Protein AF-A0A7Y7E5S1-F1 (afdb_monomer)

Secondary structure (DSSP, 8-state):
-HHHHHHHHHHHHHHGGGSBHHHHS---HHHHHHHHHHHHHHHT----GGGGGGGGBHHHHHHHHHHH--

Solvent-accessible surface area (backbone atoms only — not comparable to full-atom values): 4027 Å² total; per-residue (Å²): 113,75,67,62,56,52,53,51,53,54,51,53,59,70,46,53,41,71,40,45,47,47,75,77,68,65,43,50,76,68,53,47,49,52,53,54,51,50,49,25,70,74,53,70,28,89,79,57,82,90,49,49,76,39,60,39,20,55,51,37,35,50,50,52,45,71,75,60,37,124

Sequence (70 aa):
MRHAIGDLMSRSKREIPHYSFRDALELGSLDFLRLVETFGDRTGCRIDEDDYPAFTTLSGATGFLVEHAP

Organism: Streptomyces morookaense (NCBI:txid1970)

Mean predicted aligned error: 4.86 Å

InterPro domains:
  IPR036736 ACP-like superfamily [SSF47336] (17-68)

Structure (mmCIF, N/CA/C/O backbone):
data_AF-A0A7Y7E5S1-F1
#
_entry.id   AF-A0A7Y7E5S1-F1
#
loop_
_atom_site.group_PDB
_atom_site.id
_atom_site.type_symbol
_atom_site.label_atom_id
_atom_site.label_alt_id
_atom_site.label_comp_id
_atom_site.label_asym_id
_atom_site.label_entity_id
_atom_site.label_seq_id
_atom_site.pdbx_PDB_ins_code
_atom_site.Cartn_x
_atom_site.Cartn_y
_atom_site.Cartn_z
_atom_site.occupancy
_atom_site.B_iso_or_equiv
_atom_site.auth_seq_id
_atom_site.auth_comp_id
_atom_site.auth_asym_id
_atom_site.auth_atom_id
_atom_site.pdbx_PDB_model_num
ATOM 1 N N . MET A 1 1 ? 12.498 -11.774 -34.451 1.00 61.50 1 MET A N 1
ATOM 2 C CA . MET A 1 1 ? 12.809 -10.675 -33.503 1.00 61.50 1 MET A CA 1
ATOM 3 C C . MET A 1 1 ? 11.585 -10.097 -32.781 1.00 61.50 1 MET A C 1
ATOM 5 O O . MET A 1 1 ? 11.644 -10.036 -31.565 1.00 61.50 1 MET A O 1
ATOM 9 N N . ARG A 1 2 ? 10.467 -9.733 -33.442 1.00 64.38 2 ARG A N 1
ATOM 10 C CA . ARG A 1 2 ? 9.284 -9.132 -32.763 1.00 64.38 2 ARG A CA 1
ATOM 11 C C . ARG A 1 2 ? 8.664 -9.998 -31.645 1.00 64.38 2 ARG A C 1
ATOM 13 O O . ARG A 1 2 ? 8.241 -9.450 -30.638 1.00 64.38 2 ARG A O 1
ATOM 20 N N . HIS A 1 3 ? 8.671 -11.326 -31.792 1.00 66.31 3 HIS A N 1
ATOM 21 C CA . HIS A 1 3 ? 8.119 -12.256 -30.791 1.00 66.31 3 HIS A CA 1
ATOM 22 C C . HIS A 1 3 ? 8.919 -12.273 -29.474 1.00 66.31 3 HIS A C 1
ATOM 24 O O . HIS A 1 3 ? 8.340 -12.291 -28.397 1.00 66.31 3 HIS A O 1
ATOM 30 N N . ALA A 1 4 ? 10.251 -12.169 -29.555 1.00 74.94 4 ALA A N 1
ATOM 31 C CA . ALA A 1 4 ? 11.130 -12.217 -28.384 1.00 74.94 4 ALA A CA 1
ATOM 32 C C . ALA A 1 4 ? 10.987 -10.980 -27.475 1.00 74.94 4 ALA A C 1
ATOM 34 O O . ALA A 1 4 ? 11.099 -11.089 -26.258 1.00 74.94 4 ALA A O 1
ATOM 35 N N . ILE A 1 5 ? 10.701 -9.807 -28.056 1.00 74.75 5 ILE A N 1
ATOM 36 C CA . ILE A 1 5 ? 10.455 -8.574 -27.290 1.00 74.75 5 ILE A CA 1
ATOM 37 C C . ILE A 1 5 ? 9.097 -8.655 -26.574 1.00 74.75 5 ILE A C 1
ATOM 39 O O . ILE A 1 5 ? 8.990 -8.244 -25.422 1.00 74.75 5 ILE A O 1
ATOM 43 N N . GLY A 1 6 ? 8.075 -9.226 -27.223 1.00 76.50 6 GLY A N 1
ATOM 44 C CA . GLY A 1 6 ? 6.754 -9.426 -26.617 1.00 76.50 6 GLY A CA 1
ATOM 45 C C . GLY A 1 6 ? 6.790 -10.336 -25.386 1.00 76.50 6 GLY A C 1
ATOM 46 O O . GLY A 1 6 ? 6.222 -9.987 -24.351 1.00 76.50 6 GLY A O 1
ATOM 47 N N . ASP A 1 7 ? 7.521 -11.451 -25.463 1.00 78.62 7 ASP A N 1
ATOM 48 C CA . ASP A 1 7 ? 7.676 -12.376 -24.333 1.00 78.62 7 ASP A CA 1
ATOM 49 C C . ASP A 1 7 ? 8.429 -11.738 -23.157 1.00 78.62 7 ASP A C 1
ATOM 51 O O . ASP A 1 7 ? 8.032 -11.908 -22.003 1.00 78.62 7 ASP A O 1
ATOM 55 N N . LEU A 1 8 ? 9.470 -10.943 -23.429 1.00 73.00 8 LEU A N 1
ATOM 56 C CA . LEU A 1 8 ? 10.220 -10.233 -22.389 1.00 73.00 8 LEU A CA 1
ATOM 57 C C . LEU A 1 8 ? 9.358 -9.183 -21.668 1.00 73.00 8 LEU A C 1
ATOM 59 O O . LEU A 1 8 ? 9.374 -9.111 -20.441 1.00 73.00 8 LEU A O 1
ATOM 63 N N . MET A 1 9 ? 8.564 -8.410 -22.415 1.00 77.50 9 MET A N 1
ATOM 64 C CA . MET A 1 9 ? 7.645 -7.413 -21.848 1.00 77.50 9 MET A CA 1
ATOM 65 C C . MET A 1 9 ? 6.526 -8.073 -21.030 1.00 77.50 9 MET A C 1
ATOM 67 O O . MET A 1 9 ? 6.171 -7.594 -19.955 1.00 77.50 9 MET A O 1
ATOM 71 N N . SER A 1 10 ? 6.001 -9.210 -21.499 1.00 77.25 10 SER A N 1
ATOM 72 C CA . SER A 1 10 ? 5.021 -10.019 -20.762 1.00 77.25 10 SER A CA 1
ATOM 73 C C . SER A 1 10 ? 5.599 -10.559 -19.451 1.00 77.25 10 SER A C 1
ATOM 75 O O . SER A 1 10 ? 4.938 -10.518 -18.412 1.00 77.25 10 SER A O 1
ATOM 77 N N . ARG A 1 11 ? 6.860 -11.005 -19.473 1.00 71.38 11 ARG A N 1
ATOM 78 C CA . ARG A 1 11 ? 7.573 -11.473 -18.282 1.00 71.38 11 ARG A CA 1
ATOM 79 C C . ARG A 1 11 ? 7.789 -10.346 -17.272 1.00 71.38 11 ARG A C 1
ATOM 81 O O . ARG A 1 11 ? 7.431 -10.526 -16.116 1.00 71.38 11 ARG A O 1
ATOM 88 N N . SER A 1 12 ? 8.247 -9.176 -17.722 1.00 76.50 12 SER A N 1
ATOM 89 C CA . SER A 1 12 ? 8.374 -7.983 -16.873 1.00 76.50 12 SER A CA 1
ATOM 90 C C . SER A 1 12 ? 7.035 -7.602 -16.231 1.00 76.50 12 SER A C 1
ATOM 92 O O . SER A 1 12 ? 6.971 -7.378 -15.027 1.00 76.50 12 SER A O 1
ATOM 94 N N . LYS A 1 13 ? 5.925 -7.652 -16.982 1.00 75.62 13 LYS A N 1
ATOM 95 C CA . LYS A 1 13 ? 4.590 -7.352 -16.441 1.00 75.62 13 LYS A CA 1
ATOM 96 C C . LYS A 1 13 ? 4.144 -8.313 -15.331 1.00 75.62 13 LYS A C 1
ATOM 98 O O . LYS A 1 13 ? 3.400 -7.900 -14.447 1.00 75.62 13 LYS A O 1
ATOM 103 N N . ARG A 1 14 ? 4.587 -9.575 -15.358 1.00 82.19 14 ARG A N 1
ATOM 104 C CA . ARG A 1 14 ? 4.312 -10.554 -14.287 1.00 82.19 14 ARG A CA 1
ATOM 105 C C . ARG A 1 14 ? 5.121 -10.300 -13.020 1.00 82.19 14 ARG A C 1
ATOM 107 O O . ARG A 1 14 ? 4.735 -10.796 -11.972 1.00 82.19 14 ARG A O 1
ATOM 114 N N . GLU A 1 15 ? 6.210 -9.545 -13.110 1.00 88.19 15 GLU A N 1
ATOM 115 C CA . GLU A 1 15 ? 7.040 -9.192 -11.958 1.00 88.19 15 GLU A CA 1
ATOM 116 C C . GLU A 1 15 ? 6.548 -7.918 -11.261 1.00 88.19 15 GLU A C 1
ATOM 118 O O . GLU A 1 15 ? 6.717 -7.800 -10.051 1.00 88.19 15 GLU A O 1
ATOM 123 N N . ILE A 1 16 ? 5.859 -7.019 -11.984 1.00 91.56 16 ILE A N 1
ATOM 124 C CA . ILE A 1 16 ? 5.294 -5.766 -11.442 1.00 91.56 16 ILE A CA 1
ATOM 125 C C . ILE A 1 16 ? 4.516 -5.968 -10.128 1.00 91.56 16 ILE A C 1
ATOM 127 O O . ILE A 1 16 ? 4.712 -5.164 -9.218 1.00 91.56 16 ILE A O 1
ATOM 131 N N . PRO A 1 17 ? 3.673 -7.010 -9.950 1.00 95.56 17 PRO A N 1
ATOM 132 C CA . PRO A 1 17 ? 2.962 -7.213 -8.690 1.00 95.56 17 PRO A CA 1
ATOM 133 C C . PRO A 1 17 ? 3.864 -7.405 -7.465 1.00 95.56 17 PRO A C 1
ATOM 135 O O . PRO A 1 17 ? 3.406 -7.215 -6.343 1.00 95.56 17 PRO A O 1
ATOM 138 N N . HIS A 1 18 ? 5.124 -7.780 -7.674 1.00 96.00 18 HIS A N 1
ATOM 139 C CA . HIS A 1 18 ? 6.117 -8.017 -6.631 1.00 96.00 18 HIS A CA 1
ATOM 140 C C . HIS A 1 18 ? 7.102 -6.854 -6.471 1.00 96.00 18 HIS A C 1
ATOM 142 O O . HIS A 1 18 ? 7.997 -6.927 -5.632 1.00 96.00 18 HIS A O 1
ATOM 148 N N . TYR A 1 19 ? 6.965 -5.786 -7.261 1.00 96.31 19 TYR A N 1
ATOM 149 C CA . TYR A 1 19 ? 7.798 -4.601 -7.105 1.00 96.31 19 TYR A CA 1
ATOM 150 C C . TYR A 1 19 ? 7.374 -3.815 -5.867 1.00 96.31 19 TYR A C 1
ATOM 152 O O . TYR A 1 19 ? 6.186 -3.664 -5.574 1.00 96.31 19 TYR A O 1
ATOM 160 N N . SER A 1 20 ? 8.378 -3.305 -5.159 1.00 95.56 20 SER A N 1
ATOM 161 C CA . SER A 1 20 ? 8.205 -2.389 -4.039 1.00 95.56 20 SER A CA 1
ATOM 162 C C . SER A 1 20 ? 7.543 -1.104 -4.530 1.00 95.56 20 SER A C 1
ATOM 164 O O . SER A 1 20 ? 8.063 -0.454 -5.435 1.00 95.56 20 SER A O 1
ATOM 166 N N . PHE A 1 21 ? 6.420 -0.702 -3.934 1.00 94.75 21 PHE A N 1
ATOM 167 C CA . PHE A 1 21 ? 5.791 0.584 -4.243 1.00 94.75 21 PHE A CA 1
ATOM 168 C C . PHE A 1 21 ? 6.716 1.755 -3.933 1.00 94.75 21 PHE A C 1
ATOM 170 O O . PHE A 1 21 ? 6.730 2.733 -4.675 1.00 94.75 21 PHE A O 1
ATOM 177 N N . ARG A 1 22 ? 7.508 1.648 -2.860 1.00 94.88 22 ARG A N 1
ATOM 178 C CA . ARG A 1 22 ? 8.459 2.693 -2.475 1.00 94.88 22 ARG A CA 1
ATOM 179 C C . ARG A 1 22 ? 9.524 2.910 -3.534 1.00 94.88 22 ARG A C 1
ATOM 181 O O . ARG A 1 22 ? 9.840 4.055 -3.816 1.00 94.88 22 ARG A O 1
ATOM 188 N N . ASP A 1 23 ? 10.010 1.838 -4.147 1.00 95.56 23 ASP A N 1
ATOM 189 C CA . ASP A 1 23 ? 11.047 1.942 -5.172 1.00 95.56 23 ASP A CA 1
ATOM 190 C C . ASP A 1 23 ? 10.444 2.257 -6.546 1.00 95.56 23 ASP A C 1
ATOM 192 O O . ASP A 1 23 ? 10.947 3.109 -7.268 1.00 95.56 23 ASP A O 1
ATOM 196 N N . ALA A 1 24 ? 9.337 1.601 -6.909 1.00 94.56 24 ALA A N 1
ATOM 197 C CA . ALA A 1 24 ? 8.726 1.730 -8.232 1.00 94.56 24 ALA A CA 1
ATOM 198 C C . ALA A 1 24 ? 7.983 3.058 -8.444 1.00 94.56 24 ALA A C 1
ATOM 200 O O . ALA A 1 24 ? 7.870 3.514 -9.580 1.00 94.56 24 ALA A O 1
ATOM 201 N N . LEU A 1 25 ? 7.443 3.649 -7.375 1.00 94.00 25 LEU A N 1
ATOM 202 C CA . LEU A 1 25 ? 6.708 4.919 -7.410 1.00 94.00 25 LEU A CA 1
ATOM 203 C C . LEU A 1 25 ? 7.434 6.031 -6.639 1.00 94.00 25 LEU A C 1
ATOM 205 O O . LEU A 1 25 ? 6.868 7.107 -6.469 1.00 94.00 25 LEU A O 1
ATOM 209 N N . GLU A 1 26 ? 8.651 5.762 -6.155 1.00 96.00 26 GLU A N 1
ATOM 210 C CA . GLU A 1 26 ? 9.478 6.699 -5.383 1.00 96.00 26 GLU A CA 1
ATOM 211 C C . GLU A 1 26 ? 8.748 7.289 -4.158 1.00 96.00 26 GLU A C 1
ATOM 213 O O . GLU A 1 26 ? 8.891 8.465 -3.821 1.00 96.00 26 GLU A O 1
ATOM 218 N N . LEU A 1 27 ? 7.933 6.472 -3.474 1.00 96.56 27 LEU A N 1
ATOM 219 C CA . LEU A 1 27 ? 7.129 6.939 -2.341 1.00 96.56 27 LEU A CA 1
ATOM 220 C C . LEU A 1 27 ? 8.000 7.243 -1.120 1.00 96.56 27 LEU A C 1
ATOM 222 O O . LEU A 1 27 ? 8.655 6.361 -0.548 1.00 96.56 27 LEU A O 1
ATOM 226 N N . GLY A 1 28 ? 7.902 8.484 -0.643 1.00 96.19 28 GLY A N 1
ATOM 227 C CA . GLY A 1 28 ? 8.397 8.866 0.670 1.00 96.19 28 GLY A CA 1
ATOM 228 C C . GLY A 1 28 ? 7.626 8.173 1.799 1.00 96.19 28 GLY A C 1
ATOM 229 O O . GLY A 1 28 ? 6.590 7.539 1.595 1.00 96.19 28 GLY A O 1
ATOM 230 N N . SER A 1 29 ? 8.108 8.305 3.039 1.00 95.19 29 SER A N 1
ATOM 231 C CA . SER A 1 29 ? 7.474 7.627 4.179 1.00 95.19 29 SER A CA 1
ATOM 232 C C . SER A 1 29 ? 6.049 8.078 4.469 1.00 95.19 29 SER A C 1
ATOM 234 O O . SER A 1 29 ? 5.211 7.239 4.785 1.00 95.19 29 SER A O 1
ATOM 236 N N . LEU A 1 30 ? 5.763 9.371 4.311 1.00 97.56 30 LEU A N 1
ATOM 237 C CA . LEU A 1 30 ? 4.404 9.894 4.456 1.00 97.56 30 LEU A CA 1
ATOM 238 C C . LEU A 1 30 ? 3.500 9.468 3.296 1.00 97.56 30 LEU A C 1
ATOM 240 O O . LEU A 1 30 ? 2.319 9.223 3.508 1.00 97.56 30 LEU A O 1
ATOM 244 N N . ASP A 1 31 ? 4.039 9.354 2.083 1.00 97.19 31 ASP A N 1
ATOM 245 C CA . ASP A 1 31 ? 3.252 8.950 0.915 1.00 97.19 31 ASP A CA 1
ATOM 246 C C . ASP A 1 31 ? 2.891 7.466 0.974 1.00 97.19 31 ASP A C 1
ATOM 248 O O . ASP A 1 31 ? 1.760 7.090 0.675 1.00 97.19 31 ASP A O 1
ATOM 252 N N . PHE A 1 32 ? 3.818 6.631 1.448 1.00 97.25 32 PHE A N 1
ATOM 253 C CA . PHE A 1 32 ? 3.530 5.236 1.752 1.00 97.25 32 PHE A CA 1
ATOM 254 C C . PHE A 1 32 ? 2.460 5.098 2.841 1.00 97.25 32 PHE A C 1
ATOM 256 O O . PHE A 1 32 ? 1.526 4.322 2.671 1.00 97.25 32 PHE A O 1
ATOM 263 N N . LEU A 1 33 ? 2.552 5.872 3.929 1.00 97.19 33 LEU A N 1
ATOM 264 C CA . LEU A 1 33 ? 1.546 5.832 4.992 1.00 97.19 33 LEU A CA 1
ATOM 265 C C . LEU A 1 33 ? 0.151 6.189 4.456 1.00 97.19 33 LEU A C 1
ATOM 267 O O . LEU A 1 33 ? -0.791 5.430 4.659 1.00 97.19 33 LEU A O 1
ATOM 271 N N . ARG A 1 34 ? 0.039 7.267 3.670 1.00 9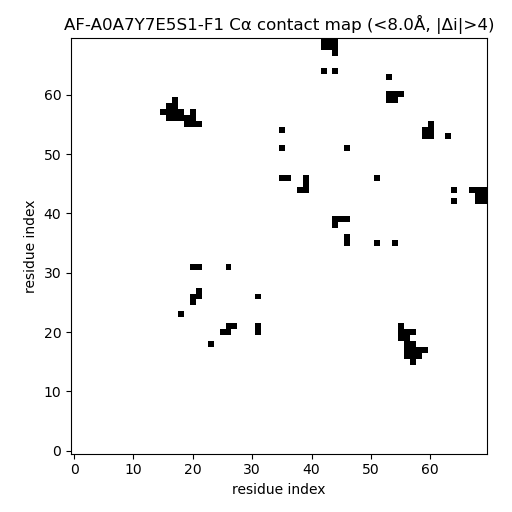7.38 34 ARG A N 1
ATOM 272 C CA . ARG A 1 34 ? -1.230 7.661 3.031 1.00 97.38 34 ARG A CA 1
ATOM 273 C C . ARG A 1 34 ? -1.787 6.594 2.095 1.00 97.38 34 ARG A C 1
ATOM 275 O O . ARG A 1 34 ? -3.004 6.451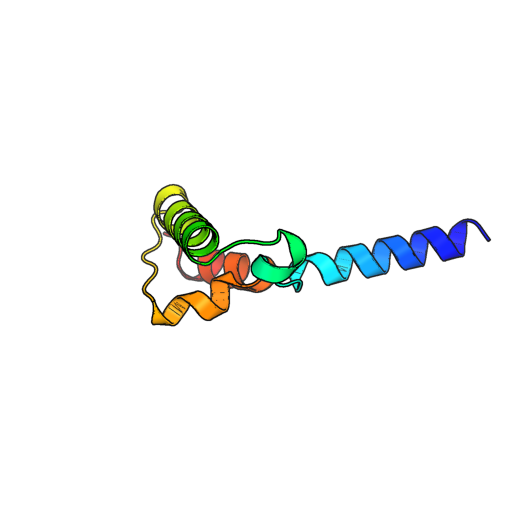 1.986 1.00 97.38 34 ARG A O 1
ATOM 282 N N . LEU A 1 35 ? -0.922 5.864 1.389 1.00 97.38 35 LEU A N 1
ATOM 283 C CA . LEU A 1 35 ? -1.344 4.747 0.545 1.00 97.38 35 LEU A CA 1
ATOM 284 C C . LEU A 1 35 ? -1.999 3.644 1.389 1.00 97.38 35 LEU A C 1
ATOM 286 O O . LEU A 1 35 ? -3.075 3.168 1.030 1.00 97.38 35 LEU A O 1
ATOM 290 N N . VAL A 1 36 ? -1.376 3.269 2.509 1.00 97.62 36 VAL A N 1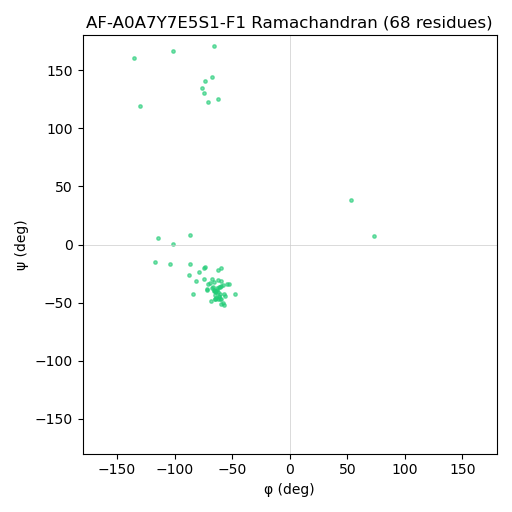
ATOM 291 C CA . VAL A 1 36 ? -1.911 2.253 3.428 1.00 97.62 36 VAL A CA 1
ATOM 292 C C . VAL A 1 36 ? -3.227 2.712 4.058 1.00 97.62 36 VAL A C 1
ATOM 294 O O . VAL A 1 36 ? -4.207 1.970 4.018 1.00 97.62 36 VAL A O 1
ATOM 297 N N . GLU A 1 37 ? -3.292 3.955 4.539 1.00 97.25 37 GLU A N 1
ATOM 298 C CA . GLU A 1 37 ? -4.526 4.568 5.057 1.00 97.25 37 GLU A CA 1
ATOM 299 C C . GLU A 1 37 ? -5.648 4.531 4.008 1.00 97.25 37 GLU A C 1
ATOM 301 O O . GLU A 1 37 ? -6.763 4.099 4.294 1.00 97.25 37 GLU A O 1
ATOM 306 N N . THR A 1 38 ? -5.335 4.873 2.752 1.00 97.50 38 THR A N 1
ATOM 307 C CA . THR A 1 38 ? -6.302 4.824 1.645 1.00 97.50 38 THR A CA 1
ATOM 308 C C . THR A 1 38 ? -6.824 3.406 1.400 1.00 97.50 38 THR A C 1
ATOM 310 O O . THR A 1 38 ? -7.996 3.239 1.054 1.00 97.50 38 THR A O 1
ATOM 313 N N . PHE A 1 39 ? -5.992 2.370 1.551 1.00 97.06 39 PHE A N 1
ATOM 314 C CA . PHE A 1 39 ? -6.467 0.989 1.452 1.00 97.06 39 PHE A CA 1
ATOM 315 C C . PHE A 1 39 ? -7.443 0.653 2.575 1.00 97.06 39 PHE A C 1
ATOM 317 O O . PHE A 1 39 ? -8.515 0.125 2.279 1.00 97.06 39 PHE A O 1
ATOM 324 N N . GLY A 1 40 ? -7.115 0.998 3.821 1.00 96.69 40 GLY A N 1
ATOM 325 C CA . GLY A 1 40 ? -8.000 0.790 4.968 1.00 96.69 40 GLY A CA 1
ATOM 326 C C . GLY A 1 40 ? -9.349 1.480 4.772 1.00 96.69 40 GLY A C 1
ATOM 327 O O . GLY A 1 40 ? -10.390 0.824 4.786 1.00 96.69 40 GLY A O 1
ATOM 328 N N . ASP A 1 41 ? -9.333 2.771 4.442 1.00 97.25 41 ASP A N 1
ATOM 329 C CA . ASP A 1 41 ? -10.543 3.575 4.246 1.00 97.25 41 ASP A CA 1
ATOM 330 C C . ASP A 1 41 ? -11.432 3.049 3.113 1.00 97.25 41 ASP A C 1
ATOM 332 O O . ASP A 1 41 ? -12.657 3.003 3.232 1.00 97.25 41 ASP A O 1
ATOM 336 N N . ARG A 1 42 ? -10.831 2.646 1.985 1.00 97.19 42 ARG A N 1
ATOM 337 C CA . ARG A 1 42 ? -11.597 2.200 0.811 1.00 97.19 42 ARG A CA 1
ATOM 338 C C . ARG A 1 42 ? -12.118 0.775 0.921 1.00 97.19 42 ARG A C 1
ATOM 340 O O . ARG A 1 42 ? -13.066 0.444 0.211 1.00 97.19 42 ARG A O 1
ATOM 347 N N . THR A 1 43 ? -11.487 -0.061 1.737 1.00 96.38 43 THR A N 1
ATOM 348 C CA . THR A 1 43 ? -11.870 -1.473 1.896 1.00 96.38 43 THR A CA 1
ATOM 349 C C . THR A 1 43 ? -12.622 -1.746 3.192 1.00 96.38 43 THR A C 1
ATOM 351 O O . THR A 1 43 ? -13.262 -2.783 3.301 1.00 96.38 43 THR A O 1
ATOM 354 N N . GLY A 1 44 ? -12.571 -0.836 4.168 1.00 95.62 44 GLY A N 1
ATOM 355 C CA . GLY A 1 44 ? -13.086 -1.072 5.515 1.00 95.62 44 GLY A CA 1
ATOM 356 C C . GLY A 1 44 ? -12.215 -2.023 6.343 1.00 95.62 44 GLY A C 1
ATOM 357 O O . GLY A 1 44 ? -12.620 -2.410 7.438 1.00 95.62 44 GLY A O 1
ATOM 358 N N . CYS A 1 45 ? -11.038 -2.412 5.841 1.00 96.56 45 CYS A N 1
ATOM 359 C CA . CYS A 1 45 ? -10.105 -3.266 6.563 1.00 96.56 45 CYS A CA 1
ATOM 360 C C . CYS A 1 45 ? -9.364 -2.465 7.637 1.00 96.56 45 CYS A C 1
ATOM 362 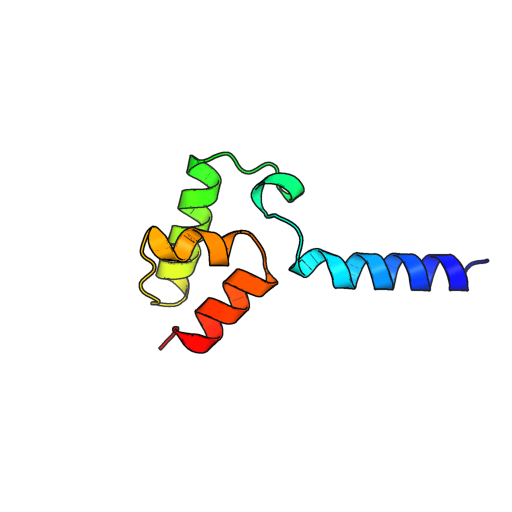O O . CYS A 1 45 ? -8.850 -1.376 7.374 1.00 96.56 45 CYS A O 1
ATOM 364 N N . ARG A 1 46 ? -9.254 -3.030 8.842 1.00 95.38 46 ARG A N 1
ATOM 365 C CA . ARG A 1 46 ? -8.332 -2.519 9.859 1.00 95.38 46 ARG A CA 1
ATOM 366 C C . ARG A 1 46 ? -6.907 -2.915 9.464 1.00 95.38 46 ARG A C 1
ATOM 368 O O . ARG A 1 46 ? -6.682 -4.074 9.134 1.00 95.38 46 ARG A O 1
ATOM 375 N N . ILE A 1 47 ? -5.988 -1.954 9.477 1.00 97.44 47 ILE A N 1
ATOM 376 C CA . ILE A 1 47 ? -4.570 -2.155 9.164 1.00 97.44 47 ILE A CA 1
ATOM 377 C C . ILE A 1 47 ? -3.763 -1.511 10.290 1.00 97.44 47 ILE A C 1
ATOM 379 O O . ILE A 1 47 ? -3.891 -0.307 10.517 1.00 97.44 47 ILE A O 1
ATOM 383 N N . ASP A 1 48 ? -2.970 -2.304 11.001 1.00 96.12 48 ASP A N 1
ATOM 384 C CA . ASP A 1 48 ? -2.066 -1.842 12.053 1.00 96.12 48 ASP A CA 1
ATOM 385 C C . ASP A 1 48 ? -0.615 -1.772 11.513 1.00 96.12 48 ASP A C 1
ATOM 387 O O . ASP A 1 48 ? -0.308 -2.268 10.428 1.00 96.12 48 ASP A O 1
ATOM 391 N N . GLU A 1 49 ? 0.306 -1.116 12.231 1.00 95.38 49 GLU A N 1
ATOM 392 C CA . GLU A 1 49 ? 1.690 -0.917 11.746 1.00 95.38 49 GLU A CA 1
ATOM 393 C C . GLU A 1 49 ? 2.435 -2.234 11.472 1.00 95.38 49 GLU A C 1
ATOM 395 O O . GLU A 1 49 ? 3.255 -2.306 10.552 1.00 95.38 49 GLU A O 1
ATOM 400 N N . ASP A 1 50 ? 2.111 -3.286 12.228 1.00 97.44 50 ASP A N 1
ATOM 401 C CA . ASP A 1 50 ? 2.661 -4.633 12.046 1.00 97.44 50 ASP A CA 1
ATOM 402 C C . ASP A 1 50 ? 2.294 -5.237 10.675 1.00 97.44 50 ASP A C 1
ATOM 404 O O . ASP A 1 50 ? 3.014 -6.100 10.166 1.00 97.44 50 ASP A O 1
ATOM 408 N N . ASP A 1 51 ? 1.229 -4.742 10.036 1.00 97.62 51 ASP A N 1
ATOM 409 C CA . ASP A 1 51 ? 0.752 -5.206 8.731 1.00 97.62 51 ASP A CA 1
ATOM 410 C C . ASP A 1 51 ? 1.444 -4.495 7.558 1.00 97.62 51 ASP A C 1
ATOM 412 O O . ASP A 1 51 ? 1.414 -4.977 6.422 1.00 97.62 51 ASP A O 1
ATOM 416 N N . TYR A 1 52 ? 2.110 -3.358 7.793 1.00 96.06 52 TYR A N 1
ATOM 417 C CA . TYR A 1 52 ? 2.722 -2.537 6.739 1.00 96.06 52 TYR A CA 1
ATOM 418 C C . TYR A 1 52 ? 3.671 -3.296 5.795 1.00 96.06 52 TYR A C 1
ATOM 420 O O . TYR A 1 52 ? 3.674 -2.972 4.601 1.00 96.06 52 TYR A O 1
ATOM 428 N N . PRO A 1 53 ? 4.441 -4.317 6.233 1.00 96.75 53 PRO A N 1
ATOM 429 C CA . PRO A 1 53 ? 5.228 -5.142 5.320 1.00 96.75 53 PRO A CA 1
ATOM 430 C C . PRO A 1 53 ? 4.407 -5.781 4.188 1.00 96.75 53 PRO A C 1
ATOM 432 O O . PRO A 1 53 ? 4.911 -5.876 3.064 1.00 96.75 53 PRO A O 1
ATOM 435 N N . ALA A 1 54 ? 3.141 -6.152 4.426 1.00 97.50 54 ALA A N 1
ATOM 436 C CA . ALA A 1 54 ? 2.260 -6.711 3.397 1.00 97.50 54 ALA A CA 1
ATOM 437 C C . ALA A 1 54 ? 1.900 -5.675 2.321 1.00 97.50 54 ALA A C 1
ATOM 439 O O . ALA A 1 54 ? 1.755 -6.016 1.150 1.00 97.50 54 ALA A O 1
ATOM 440 N N . PHE A 1 55 ? 1.850 -4.391 2.673 1.00 97.69 55 PHE A N 1
ATOM 441 C CA . PHE A 1 55 ? 1.479 -3.307 1.763 1.00 97.69 55 PHE A CA 1
ATOM 442 C C . PHE A 1 55 ? 2.646 -2.743 0.952 1.00 97.69 55 PHE A C 1
ATOM 444 O O . PHE A 1 55 ? 2.483 -1.750 0.251 1.00 97.69 55 PHE A O 1
ATOM 451 N N . THR A 1 5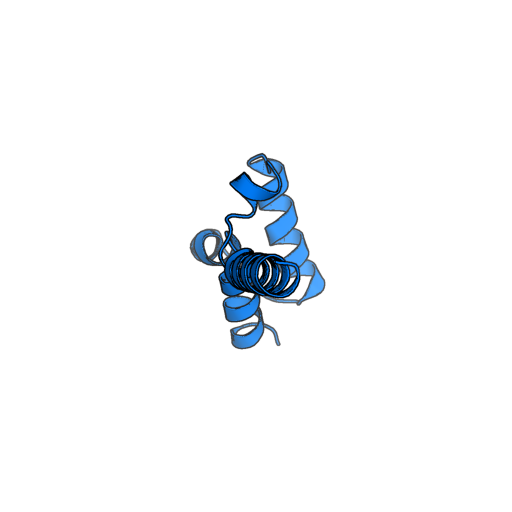6 ? 3.825 -3.364 1.007 1.00 97.31 56 THR A N 1
ATOM 452 C CA . THR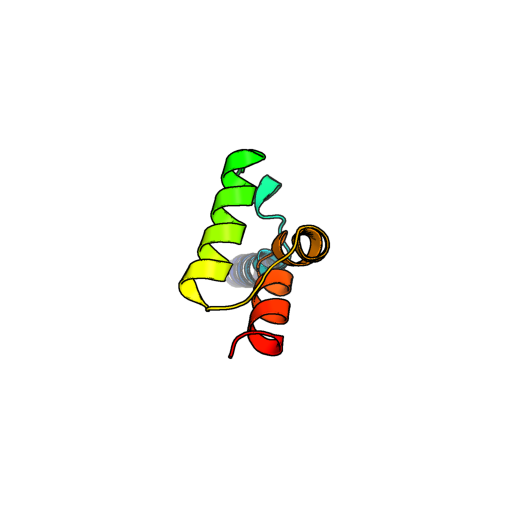 A 1 56 ? 4.997 -2.925 0.233 1.00 97.31 56 THR A CA 1
ATOM 453 C C . THR A 1 56 ? 4.905 -3.270 -1.252 1.00 97.31 56 THR A C 1
ATOM 455 O O . THR A 1 56 ? 5.577 -2.629 -2.055 1.00 97.31 56 THR A O 1
ATOM 458 N N . THR A 1 57 ? 4.067 -4.238 -1.633 1.00 97.81 57 THR A N 1
ATOM 459 C CA . THR A 1 57 ? 3.881 -4.690 -3.021 1.00 97.81 57 THR A CA 1
ATOM 460 C C . THR A 1 57 ? 2.400 -4.861 -3.344 1.00 97.81 57 THR A C 1
ATOM 462 O O . THR A 1 57 ? 1.572 -5.043 -2.449 1.00 97.81 57 THR A O 1
ATOM 465 N N . LEU A 1 58 ? 2.048 -4.872 -4.632 1.00 96.75 58 LEU A N 1
ATOM 466 C CA . LEU A 1 58 ? 0.664 -5.100 -5.061 1.00 96.75 58 LEU A CA 1
ATOM 467 C C . LEU A 1 58 ? 0.172 -6.500 -4.692 1.00 96.75 58 LEU A C 1
ATOM 469 O O . LEU A 1 58 ? -0.963 -6.651 -4.246 1.00 96.75 58 LEU A O 1
ATOM 473 N N . SER A 1 59 ? 1.013 -7.520 -4.858 1.00 97.44 59 SER A N 1
ATOM 474 C CA . SER A 1 59 ? 0.666 -8.898 -4.513 1.00 97.44 59 SER A CA 1
ATOM 475 C C . SER A 1 59 ? 0.437 -9.063 -3.012 1.00 97.44 59 SER A C 1
ATOM 477 O O . SER A 1 59 ? -0.486 -9.771 -2.625 1.00 97.44 59 SER A O 1
ATOM 479 N N . GLY A 1 60 ? 1.251 -8.416 -2.173 1.00 97.88 60 GLY A N 1
ATOM 480 C CA . GLY A 1 60 ? 1.077 -8.458 -0.722 1.00 97.88 60 GLY A CA 1
ATOM 481 C C . GLY A 1 60 ? -0.187 -7.722 -0.277 1.00 97.88 60 GLY A C 1
ATOM 482 O O . GLY A 1 60 ? -1.012 -8.304 0.423 1.00 97.88 60 GLY A O 1
ATOM 483 N N . ALA A 1 61 ? -0.393 -6.494 -0.768 1.00 97.75 61 ALA A N 1
ATOM 484 C CA . ALA A 1 61 ? -1.556 -5.685 -0.413 1.00 97.75 61 ALA A CA 1
ATOM 485 C C . ALA A 1 61 ? -2.862 -6.376 -0.827 1.00 97.75 61 ALA A C 1
ATOM 487 O O . ALA A 1 61 ? -3.793 -6.481 -0.038 1.00 97.75 61 ALA A O 1
ATOM 488 N N . THR A 1 62 ? -2.930 -6.896 -2.056 1.00 96.88 62 THR A N 1
ATOM 489 C CA . THR A 1 62 ? -4.120 -7.623 -2.528 1.00 96.88 62 THR A CA 1
ATOM 490 C C . THR A 1 62 ? -4.351 -8.921 -1.763 1.00 96.88 62 THR A C 1
ATOM 492 O O . THR A 1 62 ? -5.497 -9.205 -1.435 1.00 96.88 62 THR A O 1
ATOM 495 N N . GLY A 1 63 ? -3.296 -9.677 -1.439 1.00 97.62 63 GLY A N 1
ATOM 496 C CA . GLY A 1 63 ? -3.407 -10.885 -0.619 1.00 97.62 63 GLY A CA 1
ATOM 497 C C . GLY A 1 63 ? -3.991 -10.592 0.762 1.00 97.62 63 GLY A C 1
ATOM 498 O O . GLY A 1 63 ? -4.995 -11.192 1.133 1.00 97.62 63 GLY A O 1
ATOM 499 N N . PHE A 1 64 ? -3.426 -9.607 1.466 1.00 97.94 64 PHE A N 1
ATOM 500 C CA . PHE A 1 64 ? -3.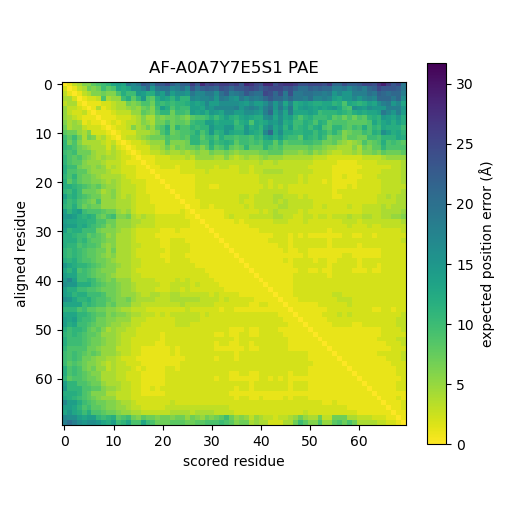922 -9.178 2.774 1.00 97.94 64 PHE A CA 1
ATOM 501 C C . PHE A 1 64 ? -5.385 -8.729 2.702 1.00 97.94 64 PHE A C 1
ATOM 503 O O . PHE A 1 64 ? -6.220 -9.209 3.463 1.00 97.94 64 PHE A O 1
ATOM 510 N N . LEU A 1 65 ? -5.715 -7.846 1.754 1.00 97.12 65 LEU A N 1
ATOM 511 C CA . LEU A 1 65 ? -7.057 -7.277 1.639 1.00 97.12 65 LEU A CA 1
ATOM 512 C C . LEU A 1 65 ? -8.109 -8.318 1.242 1.00 97.12 65 LEU A C 1
ATOM 514 O O . LEU A 1 65 ? -9.224 -8.249 1.734 1.00 97.12 65 LEU A O 1
ATOM 518 N N . VAL A 1 66 ? -7.787 -9.289 0.384 1.00 96.94 66 VAL A N 1
ATOM 519 C CA . VAL A 1 66 ? -8.727 -10.373 0.037 1.00 96.94 66 VAL A CA 1
ATOM 520 C C . VAL A 1 66 ? -9.022 -11.270 1.239 1.00 96.94 66 VAL A C 1
ATOM 522 O O . VAL A 1 66 ? -10.126 -11.796 1.345 1.00 96.94 66 VAL A O 1
ATOM 525 N N . GLU A 1 67 ? -8.050 -11.456 2.130 1.00 97.00 67 GLU A N 1
ATOM 526 C CA . GLU A 1 67 ? -8.201 -12.295 3.319 1.00 97.00 67 GLU A CA 1
ATOM 527 C C . GLU A 1 67 ? -8.919 -11.577 4.476 1.00 97.00 67 GLU A C 1
ATOM 529 O O . GLU A 1 67 ? -9.631 -12.229 5.237 1.00 97.00 67 GLU A O 1
ATOM 534 N N . HIS A 1 68 ? -8.768 -10.252 4.594 1.00 94.44 68 HIS A N 1
ATOM 535 C CA . HIS A 1 68 ? -9.185 -9.494 5.784 1.00 94.44 68 HIS A CA 1
ATOM 536 C C . HIS A 1 68 ? -10.284 -8.450 5.540 1.00 94.44 68 HIS A C 1
ATOM 538 O O . HIS A 1 68 ? -10.874 -7.964 6.508 1.00 94.44 68 HIS A O 1
ATOM 544 N N . ALA A 1 69 ? -10.568 -8.074 4.287 1.00 88.50 69 ALA A N 1
ATOM 545 C CA . ALA A 1 69 ? -11.680 -7.171 4.001 1.00 88.50 69 ALA A CA 1
ATOM 546 C C . ALA A 1 69 ? -13.036 -7.857 4.294 1.00 88.50 69 ALA A C 1
ATOM 548 O O . ALA A 1 69 ? -13.164 -9.064 4.073 1.00 88.50 69 ALA A O 1
ATOM 549 N N . PRO A 1 70 ? -14.029 -7.102 4.802 1.00 80.12 70 PRO A N 1
ATOM 550 C CA . PRO A 1 70 ? -15.351 -7.617 5.164 1.00 80.12 70 PRO A CA 1
ATOM 551 C C . PRO A 1 70 ? -16.208 -8.079 3.976 1.00 80.12 70 PRO A C 1
ATOM 553 O O . PRO A 1 70 ? -16.012 -7.582 2.841 1.00 80.12 70 PRO A O 1
#

Foldseek 3Di:
DVVVVVVVVVVVVVCQQVAFCCVVVVDDPVRLVVVVVVLCVVQVFDDDPVLSVLSRGNNSSVVVSVVGGD

Radius of gyration: 14.9 Å; Cα contacts (8 Å, |Δi|>4): 48; chains: 1; bounding box: 28×22×46 Å

pLDDT: mean 91.48, std 9.63, range [61.5, 97.94]

Nearest PDB structures (foldseek):
  2qnw-assembly1_A  TM=9.327E-01  e=9.405E-03  Toxoplasma gondii RH
  2n57-assembly1_A  TM=8.033E-01  e=5.087E-03  Brucella melitensis bv. 3 str. Ether
  4ihh-assembly2_K  TM=8.451E-01  e=1.739E-02  Escherichia coli str. 'clone D i14'
  1l0i-assembly1_A  TM=8.453E-01  e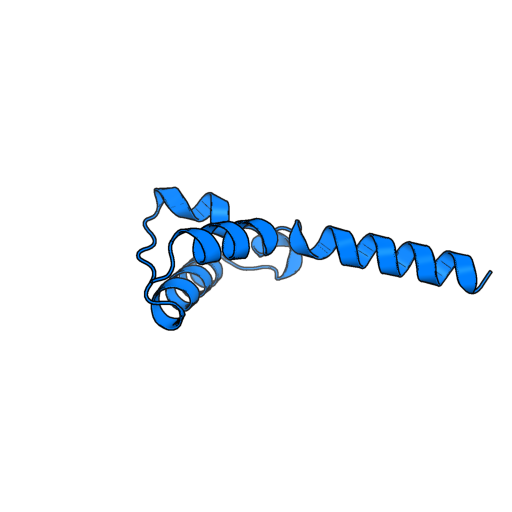=2.804E-02  Escherichia coli
  6sm4-assembly1_B  TM=8.725E-0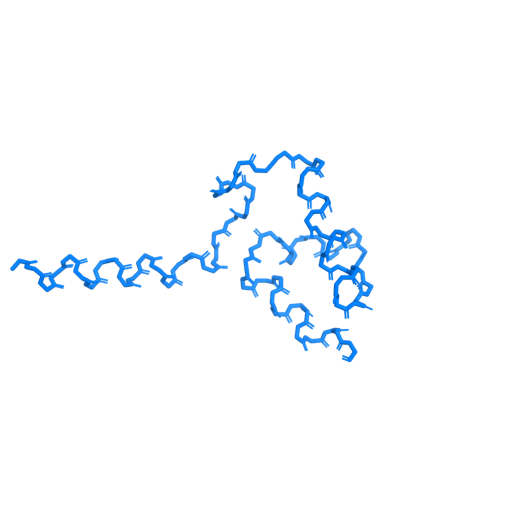1  e=4.843E-02  Photorhabdus luminescens